Protein AF-A0A4P9VYY6-F1 (afdb_monomer_lite)

Foldseek 3Di:
DVVVVVVVVVVVVVVVVVVPDDDDDDDDDDPDDVVVVVVVQQVPQDDPFFGADDPVCCVVVVNDGTDGDPDDDDDPPDPDDDDDDDDDDDDPDPVVPPVPPDD

InterPro domains:
  IPR002317 Serine-tRNA ligase, type1 [PTHR11778] (17-72)
  IPR045864 Class II Aminoacyl-tRNA synthetase/Biotinyl protein ligase (BPL) and lipoyl protein ligase (LPL) [G3DSA:3.30.930.10] (14-78)
  IPR045864 Class II Aminoacyl-tRNA synthetase/Biotinyl protein ligase (BPL) and lipoyl protein ligase (LPL) [SSF55681] (17-63)

Sequence (103 aa):
MHEEMLGTAQEFYESLNDQTKKYAHCLNCTLTATERTICCILENYQTETGVVVPEVLRPYMGGKDFFPFVKELPVTKSTGGAKKGKATKGAEEVTKGVEKLAV

Organism: NCBI:txid388810

Radius of gyration: 32.15 Å; chains: 1; bounding box: 57×34×94 Å

Secondary structure (DSSP, 8-state):
-HHHHHHHHHHHHHHHHHTS-PPPPP----S--HHHHHHHHHHHSB-SSEEEPPGGGGGGTTT--EEE--SPPP----S------------SSGGGSGGG---

pLDDT: mean 72.05, std 24.75, range [26.67, 97.44]

Structure (mmCIF, N/CA/C/O backbone):
data_AF-A0A4P9VYY6-F1
#
_entry.id   AF-A0A4P9VYY6-F1
#
loop_
_atom_site.group_PDB
_atom_site.id
_atom_site.type_symbol
_atom_site.label_atom_id
_atom_site.label_alt_id
_atom_site.label_comp_id
_atom_site.label_asym_id
_atom_site.label_entity_id
_atom_site.label_seq_id
_atom_site.pdbx_PDB_ins_code
_atom_site.Cartn_x
_atom_site.Cartn_y
_atom_site.Cartn_z
_atom_site.occupancy
_atom_site.B_iso_or_equiv
_atom_site.auth_seq_id
_atom_site.auth_comp_id
_atom_site.auth_asym_id
_atom_site.auth_atom_id
_atom_site.pdbx_PDB_model_num
ATOM 1 N N . MET A 1 1 ? 33.849 13.919 -61.790 1.00 54.97 1 MET A N 1
ATOM 2 C CA . MET A 1 1 ? 34.398 12.569 -61.534 1.00 54.97 1 MET A CA 1
ATOM 3 C C . MET A 1 1 ? 34.994 12.407 -60.130 1.00 54.97 1 MET A C 1
ATOM 5 O O . MET A 1 1 ? 34.746 11.377 -59.528 1.00 54.97 1 MET A O 1
ATOM 9 N N . HIS A 1 2 ? 35.730 13.382 -59.567 1.00 53.44 2 HIS A N 1
ATOM 10 C CA . HIS A 1 2 ? 36.271 13.267 -58.193 1.00 53.44 2 HIS A CA 1
ATOM 11 C C . HIS A 1 2 ? 35.235 13.562 -57.078 1.00 53.44 2 HIS A C 1
ATOM 13 O O . HIS A 1 2 ? 35.364 13.037 -55.977 1.00 53.44 2 HIS A O 1
ATOM 19 N N . GLU A 1 3 ? 34.195 14.358 -57.363 1.00 54.78 3 GLU A N 1
ATOM 20 C CA . GLU A 1 3 ? 33.094 14.668 -56.423 1.00 54.78 3 GLU A CA 1
ATOM 21 C C . GLU A 1 3 ? 32.056 13.538 -56.286 1.00 54.78 3 GLU A C 1
ATOM 23 O O . GLU A 1 3 ? 31.584 13.277 -55.184 1.00 54.78 3 GLU A O 1
ATOM 28 N N . GLU A 1 4 ? 31.747 12.804 -57.363 1.00 56.75 4 GLU A N 1
ATOM 29 C CA . GLU A 1 4 ? 30.800 11.669 -57.325 1.00 56.75 4 GLU A CA 1
ATOM 30 C C . GLU A 1 4 ? 31.326 10.495 -56.481 1.00 56.75 4 GLU A C 1
ATOM 32 O O . GLU A 1 4 ? 30.548 9.762 -55.869 1.00 56.75 4 GLU A O 1
ATOM 37 N N . MET A 1 5 ? 32.653 10.331 -56.394 1.00 58.09 5 MET A N 1
ATOM 38 C CA . MET A 1 5 ? 33.264 9.279 -55.575 1.00 58.09 5 MET A CA 1
ATOM 39 C C . MET A 1 5 ? 33.214 9.607 -54.071 1.00 58.09 5 MET A C 1
ATOM 41 O O . MET A 1 5 ? 33.128 8.702 -53.246 1.00 58.09 5 MET A O 1
ATOM 45 N N . LEU A 1 6 ? 33.227 10.896 -53.706 1.00 59.69 6 LEU A N 1
ATOM 46 C CA . LEU A 1 6 ? 33.093 11.339 -52.313 1.00 59.69 6 LEU A CA 1
ATOM 47 C C . LEU A 1 6 ? 31.637 11.263 -51.835 1.00 59.69 6 LEU A C 1
ATOM 49 O O . LEU A 1 6 ? 31.401 10.825 -50.712 1.00 59.69 6 LEU A O 1
ATOM 53 N N . GLY A 1 7 ? 30.669 11.603 -52.696 1.00 62.00 7 GLY A N 1
ATOM 54 C CA . GLY A 1 7 ? 29.242 11.438 -52.391 1.00 62.00 7 GLY A CA 1
ATOM 55 C C . GLY A 1 7 ? 28.860 9.975 -52.148 1.00 62.00 7 GLY A C 1
ATOM 56 O O . GLY A 1 7 ? 28.274 9.649 -51.120 1.00 62.00 7 GLY A O 1
ATOM 57 N N . THR A 1 8 ? 29.301 9.069 -53.026 1.00 68.56 8 THR A N 1
ATOM 58 C CA . THR A 1 8 ? 29.021 7.626 -52.897 1.00 68.56 8 THR A CA 1
ATOM 59 C C . THR A 1 8 ? 29.735 6.969 -51.712 1.00 68.56 8 THR A C 1
ATOM 61 O O . THR A 1 8 ? 29.175 6.073 -51.083 1.00 68.56 8 THR A O 1
ATOM 64 N N . ALA A 1 9 ? 30.945 7.417 -51.356 1.00 66.88 9 ALA A N 1
ATOM 65 C CA . ALA A 1 9 ? 31.646 6.940 -50.162 1.00 66.88 9 ALA A CA 1
ATOM 66 C C . ALA A 1 9 ? 30.950 7.375 -48.862 1.00 66.88 9 ALA A C 1
ATOM 68 O O . ALA A 1 9 ? 30.908 6.601 -47.906 1.00 66.88 9 ALA A O 1
ATOM 69 N N . GLN A 1 10 ? 30.387 8.585 -48.832 1.00 66.31 10 GLN A N 1
ATOM 70 C CA . GLN A 1 10 ? 29.685 9.114 -47.666 1.00 66.31 10 GLN A CA 1
ATOM 71 C C . GLN A 1 10 ? 28.321 8.438 -47.459 1.00 66.31 10 GLN A C 1
ATOM 73 O O . GLN A 1 10 ? 28.045 7.958 -46.360 1.00 66.31 10 GLN A O 1
ATOM 78 N N . GLU A 1 11 ? 27.541 8.271 -48.531 1.00 66.38 11 GLU A N 1
ATOM 79 C CA . GLU A 1 11 ? 26.273 7.523 -48.516 1.00 66.38 11 GLU A CA 1
ATOM 80 C C . GLU A 1 11 ? 26.482 6.047 -48.126 1.00 66.38 11 GLU A C 1
ATOM 82 O O . GLU A 1 11 ? 25.705 5.466 -47.363 1.00 66.38 11 GLU A O 1
ATOM 87 N N . PHE A 1 12 ? 27.575 5.432 -48.592 1.00 65.88 12 PHE A N 1
ATOM 88 C CA . PHE A 1 12 ? 27.953 4.073 -48.206 1.00 65.88 12 PHE A CA 1
ATOM 89 C C . PHE A 1 12 ? 28.322 3.979 -46.715 1.00 65.88 12 PHE A C 1
ATOM 91 O O . PHE A 1 12 ? 27.887 3.040 -46.043 1.00 65.88 12 PHE A O 1
ATOM 98 N N . TYR A 1 13 ? 29.055 4.962 -46.175 1.00 62.91 13 TYR A N 1
ATOM 99 C CA . TYR A 1 13 ? 29.426 5.032 -44.754 1.00 62.91 13 TYR A CA 1
ATOM 100 C C . TYR A 1 13 ? 28.203 5.237 -43.839 1.00 62.91 13 TYR A C 1
ATOM 102 O O . TYR A 1 13 ? 28.119 4.638 -42.767 1.00 62.91 13 TYR A O 1
ATOM 110 N N . GLU A 1 14 ? 27.207 6.008 -44.280 1.00 66.94 14 GLU A N 1
ATOM 111 C CA . GLU A 1 14 ? 25.915 6.151 -43.593 1.00 66.94 14 GLU A CA 1
ATOM 112 C C . GLU A 1 14 ? 25.078 4.862 -43.648 1.00 66.94 14 GLU A C 1
ATOM 114 O O . GLU A 1 14 ? 24.484 4.477 -42.638 1.00 66.94 14 GLU A O 1
ATOM 119 N N . SER A 1 15 ? 25.116 4.120 -44.763 1.00 65.19 15 SER A N 1
ATOM 120 C CA . SER A 1 15 ? 24.454 2.808 -44.873 1.00 65.19 15 SER A CA 1
ATOM 121 C C . SER A 1 15 ? 25.078 1.737 -43.963 1.00 65.19 15 SER A C 1
AT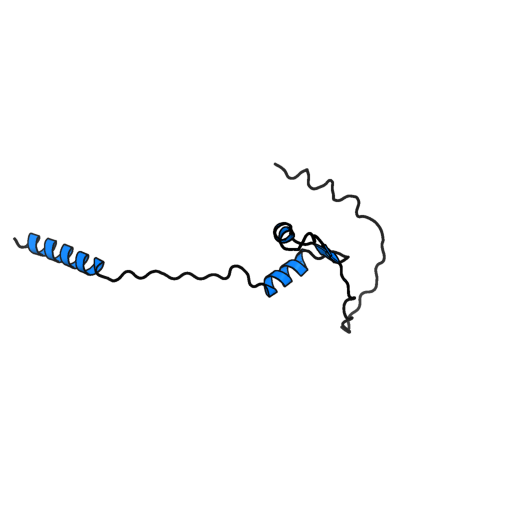OM 123 O O . SER A 1 15 ? 24.369 0.895 -43.409 1.00 65.19 15 SER A O 1
ATOM 125 N N . LEU A 1 16 ? 26.399 1.795 -43.745 1.00 64.00 16 LEU A N 1
ATOM 126 C CA . LEU A 1 16 ? 27.111 0.936 -42.793 1.00 64.00 16 LEU A CA 1
ATOM 127 C C . LEU A 1 16 ? 26.770 1.292 -41.340 1.00 64.00 16 LEU A C 1
ATOM 129 O O . LEU A 1 16 ? 26.698 0.404 -40.490 1.00 64.00 16 LEU A O 1
ATOM 133 N N . ASN A 1 17 ? 26.503 2.568 -41.051 1.00 60.47 17 ASN A N 1
ATOM 134 C CA . ASN A 1 17 ? 26.033 2.993 -39.735 1.00 60.47 17 ASN A CA 1
ATOM 135 C C . ASN A 1 17 ? 24.591 2.543 -39.455 1.00 60.47 17 ASN A C 1
ATOM 137 O O . ASN A 1 17 ? 24.275 2.237 -38.305 1.00 60.47 17 ASN A O 1
ATOM 141 N N . ASP A 1 18 ? 23.730 2.418 -40.469 1.00 61.34 18 ASP A N 1
ATOM 142 C CA . ASP A 1 18 ? 22.373 1.868 -40.297 1.00 61.34 18 ASP A CA 1
ATOM 143 C C . ASP A 1 18 ? 22.354 0.326 -40.188 1.00 61.34 18 ASP A C 1
ATOM 145 O O . ASP A 1 18 ? 21.385 -0.262 -39.707 1.00 61.34 18 ASP A O 1
ATOM 149 N N . GLN A 1 19 ? 23.466 -0.342 -40.528 1.00 61.91 19 GLN A N 1
ATOM 150 C CA . GLN A 1 19 ? 23.704 -1.769 -40.248 1.00 61.91 19 GLN A CA 1
ATOM 151 C C . GLN A 1 19 ? 24.090 -2.039 -38.778 1.00 61.91 19 GLN A C 1
ATOM 153 O O . GLN A 1 19 ? 24.257 -3.198 -38.381 1.00 61.91 19 GLN A O 1
ATOM 158 N N . THR A 1 20 ? 24.226 -1.004 -37.938 1.00 71.25 20 THR A N 1
ATOM 159 C CA . THR A 1 20 ? 24.429 -1.202 -36.499 1.00 71.25 20 THR A CA 1
ATOM 160 C C . THR A 1 20 ? 23.160 -1.780 -35.873 1.00 71.25 20 THR A C 1
ATOM 162 O O . THR A 1 20 ? 22.076 -1.202 -35.930 1.00 71.25 20 THR A O 1
ATOM 165 N N . LYS A 1 21 ? 23.278 -2.975 -35.283 1.00 79.31 21 LYS A N 1
ATOM 166 C CA . LYS A 1 21 ? 22.159 -3.654 -34.617 1.00 79.31 21 LYS A CA 1
ATOM 167 C C . LYS A 1 21 ? 21.586 -2.738 -33.532 1.00 79.31 21 LYS A C 1
ATOM 169 O O . LYS A 1 21 ? 22.239 -2.489 -32.522 1.00 79.31 21 LYS A O 1
ATOM 174 N N . LYS A 1 22 ? 20.364 -2.248 -33.744 1.00 81.25 22 LYS A N 1
ATOM 175 C CA . LYS A 1 22 ? 19.628 -1.438 -32.768 1.00 81.25 22 LYS A CA 1
ATOM 176 C C . LYS A 1 22 ? 19.069 -2.376 -31.698 1.00 81.25 22 LYS A C 1
ATOM 178 O O . LYS A 1 22 ? 18.288 -3.274 -32.007 1.00 81.25 22 LYS A O 1
ATOM 183 N N . TYR A 1 23 ? 19.492 -2.188 -30.451 1.00 84.56 23 TYR A N 1
ATOM 184 C CA . TYR A 1 23 ? 18.997 -2.952 -29.305 1.00 84.56 23 TYR A CA 1
ATOM 185 C C . TYR A 1 23 ? 17.951 -2.144 -28.544 1.00 84.56 23 TYR A C 1
ATOM 187 O O . TYR A 1 23 ? 18.049 -0.922 -28.443 1.00 84.56 23 TYR A O 1
ATOM 195 N N . ALA A 1 24 ? 16.951 -2.832 -27.996 1.00 90.06 24 ALA A N 1
ATOM 196 C CA . ALA A 1 24 ? 15.964 -2.194 -27.140 1.00 90.06 24 ALA A CA 1
ATOM 197 C C . ALA A 1 24 ? 16.611 -1.713 -25.833 1.00 90.06 24 ALA A C 1
ATOM 199 O O . ALA A 1 24 ? 17.410 -2.426 -25.221 1.00 90.06 24 ALA A O 1
ATOM 200 N N . HIS A 1 25 ? 16.222 -0.522 -25.382 1.00 90.19 25 HIS A N 1
ATOM 201 C CA . HIS A 1 25 ? 16.508 -0.076 -24.025 1.00 90.19 25 HIS A CA 1
ATOM 202 C C . HIS A 1 25 ? 15.523 -0.744 -23.064 1.00 90.19 25 HIS A C 1
ATOM 204 O O . HIS A 1 25 ? 14.309 -0.652 -23.246 1.00 90.19 25 HIS A O 1
ATOM 210 N N . CYS A 1 26 ? 16.039 -1.414 -22.037 1.00 92.94 26 CYS A N 1
ATOM 211 C CA . CYS A 1 26 ? 15.216 -2.015 -20.993 1.00 92.94 26 CYS A CA 1
ATOM 212 C C . CYS A 1 26 ? 14.945 -0.985 -19.891 1.00 92.94 26 CYS A C 1
ATOM 214 O O . CYS A 1 26 ? 15.885 -0.419 -19.336 1.00 92.94 26 CYS A O 1
ATOM 216 N N . LEU A 1 27 ? 13.672 -0.774 -19.551 1.00 94.12 27 LEU A N 1
ATOM 217 C CA . LEU A 1 27 ? 13.250 0.024 -18.400 1.00 94.12 27 LEU A CA 1
ATOM 218 C C . LEU A 1 27 ? 12.631 -0.896 -17.345 1.00 94.12 27 LEU A C 1
ATOM 220 O O . LEU A 1 27 ? 11.878 -1.810 -17.679 1.00 94.12 27 LEU A O 1
ATOM 224 N N . ASN A 1 28 ? 12.910 -0.630 -16.071 1.00 95.88 28 ASN A N 1
ATOM 225 C CA . ASN A 1 28 ? 12.310 -1.331 -14.940 1.00 95.88 28 ASN A CA 1
ATOM 226 C C . ASN A 1 28 ? 11.894 -0.336 -13.850 1.00 95.88 28 ASN A C 1
ATOM 228 O O . ASN A 1 28 ? 12.599 0.631 -13.574 1.00 95.88 28 ASN A O 1
ATOM 232 N N . CYS A 1 29 ? 10.752 -0.592 -13.213 1.00 95.06 29 CYS A N 1
ATOM 233 C CA . CYS A 1 29 ? 10.265 0.158 -12.059 1.00 95.06 29 CYS A CA 1
ATOM 234 C C . CYS A 1 29 ? 9.416 -0.762 -11.171 1.00 95.06 29 CYS A C 1
ATOM 236 O O . CYS A 1 29 ? 8.682 -1.610 -11.679 1.00 95.06 29 CYS A O 1
ATOM 238 N N . THR A 1 30 ? 9.510 -0.595 -9.851 1.00 96.00 30 THR A N 1
ATOM 239 C CA . THR A 1 30 ? 8.656 -1.300 -8.889 1.00 96.00 30 THR A CA 1
ATOM 240 C C . THR A 1 30 ? 7.374 -0.505 -8.684 1.00 96.00 30 THR A C 1
ATOM 242 O O . THR A 1 30 ? 7.420 0.609 -8.175 1.00 96.00 30 THR A O 1
ATOM 245 N N . LEU A 1 31 ? 6.228 -1.090 -9.034 1.00 95.12 31 LEU A N 1
ATOM 246 C CA . LEU A 1 31 ? 4.922 -0.452 -8.843 1.00 95.12 31 LEU A CA 1
ATOM 247 C C . LEU A 1 31 ? 4.573 -0.280 -7.355 1.00 95.12 31 LEU A C 1
ATOM 249 O O . LEU A 1 31 ? 4.177 0.797 -6.924 1.00 95.12 31 LEU A O 1
ATOM 253 N N . THR A 1 32 ? 4.709 -1.348 -6.565 1.00 94.31 32 THR A N 1
ATOM 254 C CA . THR A 1 32 ? 4.466 -1.328 -5.118 1.00 94.31 32 THR A CA 1
ATOM 255 C C . THR A 1 32 ? 5.272 -2.425 -4.429 1.00 94.31 32 THR A C 1
ATOM 257 O O . THR A 1 32 ? 5.337 -3.555 -4.908 1.00 94.31 32 THR A O 1
ATOM 260 N N . ALA A 1 33 ? 5.899 -2.082 -3.305 1.00 96.94 33 ALA A N 1
ATOM 261 C CA . ALA A 1 33 ? 6.442 -3.053 -2.365 1.00 96.94 33 ALA A CA 1
ATOM 262 C C . ALA A 1 33 ? 5.386 -3.272 -1.279 1.00 96.94 33 ALA A C 1
ATOM 264 O O . ALA A 1 33 ? 5.166 -2.394 -0.442 1.00 96.94 33 ALA A O 1
ATOM 265 N N . THR A 1 34 ? 4.710 -4.417 -1.322 1.00 95.56 34 THR A N 1
ATOM 266 C CA . THR A 1 34 ? 3.464 -4.665 -0.587 1.00 95.56 34 THR A CA 1
ATOM 267 C C . THR A 1 34 ? 3.575 -4.402 0.909 1.00 95.56 34 THR A C 1
ATOM 269 O O . THR A 1 34 ? 2.726 -3.708 1.460 1.00 95.56 34 THR A O 1
ATOM 272 N N . GLU A 1 35 ? 4.633 -4.867 1.576 1.00 97.44 35 GLU A N 1
ATOM 273 C CA . GLU A 1 35 ? 4.792 -4.680 3.022 1.00 97.44 35 GLU A CA 1
ATOM 274 C C . GLU A 1 35 ? 4.990 -3.206 3.375 1.00 97.44 35 GLU A C 1
ATOM 276 O O . GLU A 1 35 ? 4.398 -2.698 4.325 1.00 97.44 35 GLU A O 1
ATOM 281 N N . ARG A 1 36 ? 5.787 -2.492 2.573 1.00 96.38 36 ARG A N 1
ATOM 282 C CA . ARG A 1 36 ? 6.058 -1.065 2.785 1.00 96.38 36 ARG A CA 1
ATOM 283 C C . ARG A 1 36 ? 4.810 -0.230 2.538 1.00 96.38 36 ARG A C 1
ATOM 285 O O . ARG A 1 36 ? 4.514 0.663 3.324 1.00 96.38 36 ARG A O 1
ATOM 292 N N . THR A 1 37 ? 4.062 -0.545 1.485 1.00 97.06 37 THR A N 1
ATOM 293 C CA . THR A 1 37 ? 2.794 0.119 1.182 1.00 97.06 37 THR A CA 1
ATOM 294 C C . THR A 1 37 ? 1.755 -0.143 2.272 1.00 97.06 37 THR A C 1
ATOM 296 O O . THR A 1 37 ? 1.046 0.785 2.649 1.00 97.06 37 THR A O 1
ATOM 299 N N . ILE A 1 38 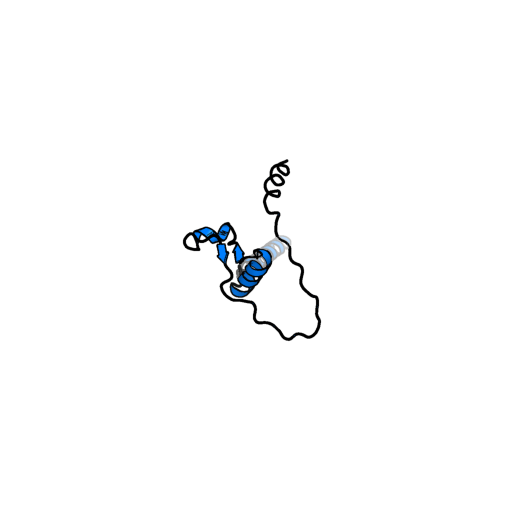? 1.708 -1.350 2.848 1.00 96.94 38 ILE A N 1
ATOM 300 C CA . ILE A 1 38 ? 0.836 -1.641 3.993 1.00 96.94 38 ILE A CA 1
ATOM 301 C C . ILE A 1 38 ? 1.212 -0.776 5.202 1.00 96.94 38 ILE A C 1
ATOM 303 O O . ILE A 1 38 ? 0.312 -0.187 5.792 1.00 96.94 38 ILE A O 1
ATOM 307 N N . CYS A 1 39 ? 2.498 -0.627 5.546 1.00 96.69 39 CYS A N 1
ATOM 308 C CA . CYS A 1 39 ? 2.912 0.275 6.632 1.00 96.69 39 CYS A CA 1
ATOM 309 C C . CYS A 1 39 ? 2.400 1.705 6.410 1.00 96.69 39 CYS A C 1
ATOM 311 O O . CYS A 1 39 ? 1.785 2.282 7.302 1.00 96.69 39 CYS A O 1
ATOM 313 N N . CYS A 1 40 ? 2.566 2.241 5.197 1.00 96.75 40 CYS A N 1
ATOM 314 C CA . CYS A 1 40 ? 2.061 3.571 4.861 1.00 96.75 40 CYS A CA 1
ATOM 315 C C . CYS A 1 40 ? 0.534 3.666 4.994 1.00 96.75 40 CYS A C 1
ATOM 317 O O . CYS A 1 40 ? 0.025 4.676 5.474 1.00 96.75 40 CYS A O 1
ATOM 319 N N . ILE A 1 41 ? -0.209 2.635 4.585 1.00 96.62 41 ILE A N 1
ATOM 320 C CA . ILE A 1 41 ? -1.669 2.611 4.738 1.00 96.62 41 ILE A CA 1
ATOM 321 C C . ILE A 1 41 ? -2.052 2.604 6.221 1.00 96.62 41 ILE A C 1
ATOM 323 O O . ILE A 1 41 ? -2.909 3.387 6.619 1.00 96.62 41 ILE A O 1
ATOM 327 N N . LEU A 1 42 ? -1.407 1.764 7.036 1.00 95.62 42 LEU A N 1
ATOM 328 C CA . LEU A 1 42 ? -1.689 1.669 8.469 1.00 95.62 42 LEU A CA 1
ATOM 329 C C . LEU A 1 42 ? -1.447 3.001 9.187 1.00 95.62 42 LEU A C 1
ATOM 331 O O . LEU A 1 42 ? -2.259 3.377 10.019 1.00 95.62 42 LEU A O 1
ATOM 335 N N . GLU A 1 43 ? -0.385 3.729 8.842 1.00 94.94 43 GLU A N 1
ATOM 336 C CA . GLU A 1 43 ? -0.075 5.030 9.451 1.00 94.94 43 GLU A CA 1
ATOM 337 C C . GLU A 1 43 ? -1.048 6.138 9.021 1.00 94.94 43 GLU A C 1
ATOM 339 O O . GLU A 1 43 ? -1.476 6.939 9.849 1.00 94.94 43 GLU A O 1
ATOM 344 N N . ASN A 1 44 ? -1.422 6.192 7.738 1.00 96.81 44 ASN A N 1
ATOM 345 C CA . ASN A 1 44 ? -2.237 7.292 7.203 1.00 96.81 44 ASN A CA 1
ATOM 346 C C . ASN A 1 44 ? -3.747 7.101 7.406 1.00 96.81 44 ASN A C 1
ATOM 348 O O . ASN A 1 44 ? -4.483 8.082 7.440 1.00 96.81 44 ASN A O 1
ATOM 352 N N . TYR A 1 45 ? -4.218 5.856 7.516 1.00 96.62 45 TYR A N 1
ATOM 353 C CA . TYR A 1 45 ? -5.644 5.532 7.647 1.00 96.62 45 TYR A CA 1
ATOM 354 C C . TYR A 1 45 ? -6.024 5.031 9.051 1.00 96.62 45 TYR A C 1
ATOM 356 O O . TYR A 1 45 ? -7.127 4.509 9.247 1.00 96.62 45 TYR A O 1
ATOM 364 N N . GLN A 1 46 ? -5.133 5.171 10.039 1.00 95.25 46 GLN A N 1
ATOM 365 C CA . GLN A 1 46 ? -5.436 4.879 11.439 1.00 95.25 46 GLN A CA 1
ATOM 366 C C . GLN A 1 46 ? -6.440 5.884 12.022 1.00 95.25 46 GLN A C 1
ATOM 368 O O . GLN A 1 46 ? -6.381 7.088 11.798 1.00 95.25 46 GLN A O 1
ATOM 373 N N . THR A 1 47 ? -7.346 5.358 12.836 1.00 94.00 47 THR A N 1
ATOM 374 C CA . THR A 1 47 ? -8.334 6.075 13.646 1.00 94.00 47 THR A CA 1
ATOM 375 C C . THR A 1 47 ? -8.188 5.652 15.111 1.00 94.00 47 THR A C 1
ATOM 377 O O . THR A 1 47 ? -7.383 4.778 15.436 1.00 94.00 47 THR A O 1
ATOM 380 N N . GLU A 1 48 ? -8.977 6.234 16.015 1.00 92.62 48 GLU A N 1
ATOM 381 C CA . GLU A 1 48 ? -8.944 5.877 17.443 1.00 92.62 48 GLU A CA 1
ATOM 382 C C . GLU A 1 48 ? -9.305 4.406 17.709 1.00 92.62 48 GLU A C 1
ATOM 384 O O . GLU A 1 48 ? -8.812 3.807 18.662 1.00 92.62 48 GLU A O 1
ATOM 389 N N . THR A 1 49 ? -10.156 3.812 16.870 1.00 92.31 49 THR A N 1
ATOM 390 C CA . THR A 1 49 ? -10.737 2.478 17.096 1.00 92.31 49 THR A CA 1
ATOM 391 C C . THR A 1 49 ? -10.230 1.408 16.126 1.00 92.31 49 THR A C 1
ATOM 393 O O . THR A 1 49 ? -10.516 0.224 16.315 1.00 92.31 49 THR A O 1
ATOM 396 N N . GLY A 1 50 ? -9.471 1.785 15.094 1.00 94.69 50 GLY A N 1
ATOM 397 C CA . GLY A 1 50 ? -9.017 0.865 14.051 1.00 94.69 50 GLY A CA 1
ATOM 398 C C . GLY A 1 50 ? -8.415 1.566 12.837 1.00 94.69 50 GLY A C 1
ATOM 399 O O . GLY A 1 50 ? -7.971 2.705 12.930 1.00 94.69 50 GLY A O 1
ATOM 400 N N . VAL A 1 51 ? -8.422 0.903 11.683 1.00 96.81 51 VAL A N 1
ATOM 401 C CA . VAL A 1 51 ? -7.889 1.408 10.410 1.00 96.81 51 VAL A CA 1
ATOM 402 C C . VAL A 1 51 ? -8.973 1.364 9.336 1.00 96.81 51 VAL A C 1
ATOM 404 O O . VAL A 1 51 ? -9.610 0.331 9.125 1.00 96.81 51 VAL A O 1
ATOM 407 N N . VAL A 1 52 ? -9.171 2.478 8.634 1.00 96.94 52 VAL A N 1
ATOM 408 C CA . VAL A 1 52 ? -10.108 2.573 7.505 1.00 96.94 52 VAL A CA 1
ATOM 409 C C . VAL A 1 52 ? -9.461 1.994 6.245 1.00 96.94 52 VAL A C 1
ATOM 411 O O . VAL A 1 52 ? -8.299 2.260 5.949 1.00 96.94 52 VAL A O 1
ATOM 414 N N . VAL A 1 53 ? -10.207 1.217 5.462 1.00 96.56 53 VAL A N 1
ATOM 415 C CA . VAL A 1 53 ? -9.727 0.697 4.175 1.00 96.56 53 VAL A CA 1
ATOM 416 C C . VAL A 1 53 ? -9.803 1.801 3.109 1.00 96.56 53 VAL A C 1
ATOM 418 O O . VAL A 1 53 ? -10.896 2.348 2.891 1.00 96.56 53 VAL A O 1
ATOM 421 N N . PRO A 1 54 ? -8.697 2.097 2.391 1.00 95.50 54 PRO A N 1
ATOM 422 C CA . PRO A 1 54 ? -8.706 3.031 1.267 1.00 95.50 54 PRO A CA 1
ATOM 423 C C . PRO A 1 54 ? -9.747 2.641 0.216 1.00 95.50 54 PRO A C 1
ATOM 425 O O . PRO A 1 54 ? -9.869 1.465 -0.127 1.00 95.50 54 PRO A O 1
ATOM 428 N N . GLU A 1 55 ? -10.475 3.618 -0.328 1.00 95.06 55 GLU A N 1
ATOM 429 C CA . GLU A 1 55 ? -11.623 3.383 -1.221 1.00 95.06 55 GLU A CA 1
ATOM 430 C C . GLU A 1 55 ? -11.285 2.474 -2.406 1.00 95.06 55 GLU A C 1
ATOM 432 O O . GLU A 1 55 ? -12.016 1.528 -2.695 1.00 95.06 55 GLU A O 1
ATOM 437 N N . VAL A 1 56 ? -10.116 2.693 -3.012 1.00 95.12 56 VAL A N 1
ATOM 438 C CA . VAL A 1 56 ? -9.603 1.910 -4.146 1.00 95.12 56 VAL A CA 1
ATOM 439 C C . VAL A 1 56 ? -9.346 0.434 -3.822 1.00 95.12 56 VAL A C 1
ATOM 441 O O . VAL A 1 56 ? -9.345 -0.400 -4.725 1.00 95.12 56 VAL A O 1
ATOM 444 N N . LEU A 1 57 ? -9.137 0.090 -2.548 1.00 94.88 57 LEU A N 1
ATOM 445 C CA . LEU A 1 57 ? -8.845 -1.276 -2.112 1.00 94.88 57 LEU A CA 1
ATOM 446 C C . LEU A 1 57 ? -10.100 -2.040 -1.669 1.00 94.88 57 LEU A C 1
ATOM 448 O O . LEU A 1 57 ? -10.080 -3.269 -1.666 1.00 94.88 57 LEU A O 1
ATOM 452 N N . ARG A 1 58 ? -11.205 -1.355 -1.343 1.00 94.38 58 ARG A N 1
ATOM 45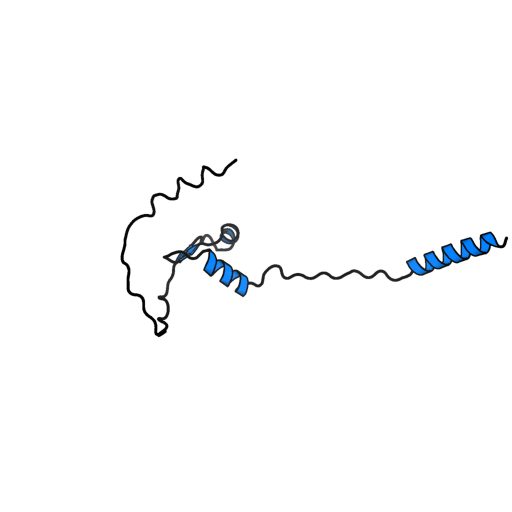3 C CA . ARG A 1 58 ? -12.443 -1.970 -0.815 1.00 94.38 58 ARG A CA 1
ATOM 454 C C . ARG A 1 58 ? -13.023 -3.102 -1.680 1.00 94.38 58 ARG A C 1
ATOM 456 O O . ARG A 1 58 ? -13.420 -4.112 -1.093 1.00 94.38 58 ARG A O 1
ATOM 463 N N . PRO A 1 59 ? -13.028 -3.032 -3.031 1.00 95.50 59 PRO A N 1
ATOM 464 C CA . PRO A 1 59 ? -13.519 -4.133 -3.869 1.00 95.50 59 PRO A CA 1
ATOM 465 C C . PRO A 1 59 ? -12.758 -5.450 -3.661 1.00 95.50 59 PRO A C 1
ATOM 467 O O . PRO A 1 59 ? -13.316 -6.527 -3.855 1.00 95.50 59 PRO A O 1
ATOM 470 N N . TYR A 1 60 ? -11.502 -5.371 -3.218 1.00 95.00 60 TYR A N 1
ATOM 471 C CA . TYR A 1 60 ? -10.627 -6.522 -2.997 1.00 95.00 60 TYR A CA 1
ATOM 472 C C . TYR A 1 60 ? -10.664 -7.045 -1.552 1.00 95.00 60 TYR A C 1
ATOM 474 O O . TYR A 1 60 ? -10.071 -8.080 -1.263 1.00 95.00 60 TYR A O 1
ATOM 482 N N . MET A 1 61 ? -11.373 -6.368 -0.640 1.00 93.81 61 MET A N 1
ATOM 483 C CA . MET A 1 61 ? -11.409 -6.700 0.794 1.00 93.81 61 MET A CA 1
ATOM 484 C C . MET A 1 61 ? -12.641 -7.517 1.213 1.00 93.81 61 MET A C 1
ATOM 486 O O . MET A 1 61 ? -12.908 -7.677 2.406 1.00 93.81 61 MET A O 1
ATOM 490 N N . GLY A 1 62 ? -13.407 -8.046 0.250 1.00 91.19 62 GLY A N 1
ATOM 491 C CA . GLY A 1 62 ? -14.568 -8.901 0.524 1.00 91.19 62 GLY A CA 1
ATOM 492 C C . GLY A 1 62 ? -15.702 -8.172 1.250 1.00 91.19 62 GLY A C 1
ATOM 493 O O . GLY A 1 62 ? -16.310 -8.735 2.157 1.00 91.19 62 GLY A O 1
ATOM 494 N N . GLY A 1 63 ? -15.943 -6.907 0.891 1.00 88.19 63 GLY A N 1
ATOM 495 C CA . GLY A 1 63 ? -16.996 -6.075 1.485 1.00 88.19 63 GLY A CA 1
ATOM 496 C C . GLY A 1 63 ? -16.624 -5.410 2.814 1.00 88.19 63 GLY A C 1
ATOM 497 O O . GLY A 1 63 ? -17.493 -4.826 3.451 1.00 88.19 63 GLY A O 1
ATOM 498 N N . LYS A 1 64 ? -15.356 -5.485 3.240 1.00 91.38 64 LYS A N 1
ATOM 499 C CA . LYS A 1 64 ? -14.862 -4.808 4.448 1.00 91.38 64 LYS A CA 1
ATOM 500 C C . LYS A 1 64 ? -14.316 -3.425 4.114 1.00 91.38 64 LYS A C 1
ATOM 502 O O . LYS A 1 64 ? -13.485 -3.273 3.220 1.00 91.38 64 LYS A O 1
ATOM 507 N N . ASP A 1 65 ? -14.747 -2.438 4.881 1.00 94.38 65 ASP A N 1
ATOM 508 C CA . ASP A 1 65 ? -14.348 -1.034 4.786 1.00 94.38 65 ASP A CA 1
ATOM 509 C C . ASP A 1 65 ? -13.582 -0.540 6.026 1.00 94.38 65 ASP A C 1
ATOM 511 O O . ASP A 1 65 ? -12.920 0.498 5.960 1.00 94.38 65 ASP A O 1
ATOM 515 N N . PHE A 1 66 ? -13.605 -1.300 7.127 1.00 95.56 66 PHE A N 1
ATOM 516 C CA . PHE A 1 66 ? -12.959 -0.943 8.387 1.00 95.56 66 PHE A CA 1
ATOM 517 C C . PHE A 1 66 ? -12.354 -2.151 9.120 1.00 95.56 66 PHE A C 1
ATOM 519 O O . PHE A 1 66 ? -12.967 -3.217 9.218 1.00 95.56 66 PHE A O 1
ATOM 526 N N . PHE A 1 67 ? -11.158 -1.967 9.686 1.00 94.94 67 PHE A N 1
ATOM 527 C CA . PHE A 1 67 ? -10.455 -2.954 10.507 1.00 94.94 67 PHE A CA 1
ATOM 528 C C . PHE A 1 67 ? -10.320 -2.468 11.959 1.00 94.94 67 PHE A C 1
ATOM 530 O O . PHE A 1 67 ? -9.476 -1.613 12.223 1.00 94.94 67 PHE A O 1
ATOM 537 N N . PRO A 1 68 ? -11.091 -3.004 12.923 1.00 95.06 68 PRO A N 1
ATOM 538 C CA . PRO A 1 68 ? -10.989 -2.598 14.325 1.00 95.06 68 PRO A CA 1
ATOM 539 C C . PRO A 1 68 ? -9.711 -3.126 14.992 1.00 95.06 68 PRO A C 1
ATOM 541 O O . PRO A 1 68 ? -9.220 -4.210 14.657 1.00 95.06 68 PRO A O 1
ATOM 544 N N . PHE A 1 69 ? -9.197 -2.403 15.990 1.00 95.31 69 PHE A N 1
ATOM 545 C CA . PHE A 1 69 ? -8.113 -2.911 16.829 1.00 95.31 69 PHE A CA 1
ATOM 546 C C . PHE A 1 69 ? -8.616 -4.031 17.744 1.00 95.31 69 PHE A C 1
ATOM 548 O O . PHE A 1 69 ? -9.525 -3.849 18.547 1.00 95.31 69 PHE A O 1
ATOM 555 N N . VAL A 1 70 ? -8.007 -5.212 17.618 1.00 94.31 70 VAL A N 1
ATOM 556 C CA . VAL A 1 70 ? -8.383 -6.424 18.373 1.00 94.31 70 VAL A CA 1
ATOM 557 C C . VAL A 1 70 ? -7.436 -6.741 19.531 1.00 94.31 70 VAL A C 1
ATOM 559 O O . VAL A 1 70 ? -7.685 -7.663 20.304 1.00 94.31 70 VAL A O 1
ATOM 562 N N . LYS A 1 71 ? -6.317 -6.022 19.630 1.00 91.00 71 LYS A N 1
ATOM 563 C CA . LYS A 1 71 ? -5.296 -6.208 20.661 1.00 91.00 71 LYS A CA 1
ATOM 564 C C . LYS A 1 71 ? -4.868 -4.852 21.188 1.00 91.00 71 LYS A C 1
ATOM 566 O O . LYS A 1 71 ? -4.677 -3.921 20.410 1.00 91.00 71 LYS A O 1
ATOM 571 N N . GLU A 1 72 ? -4.669 -4.794 22.496 1.00 87.50 72 GLU A N 1
ATOM 572 C CA . GLU A 1 72 ? -4.041 -3.652 23.145 1.00 87.50 72 GLU A CA 1
ATOM 573 C C . GLU A 1 72 ? -2.581 -3.536 22.709 1.00 87.50 72 GLU A C 1
ATOM 575 O O . GLU A 1 72 ? -1.898 -4.542 22.474 1.00 87.50 72 GLU A O 1
ATOM 580 N N . LEU A 1 73 ? -2.098 -2.297 22.624 1.00 85.44 73 LEU A N 1
ATOM 581 C CA . LEU A 1 73 ? -0.695 -2.046 22.339 1.00 85.44 73 LEU A CA 1
ATOM 582 C C . LEU A 1 73 ? 0.160 -2.670 23.453 1.00 85.44 73 LEU A C 1
ATOM 584 O O . LEU A 1 73 ? -0.107 -2.438 24.638 1.00 85.44 73 LEU A O 1
ATOM 588 N N . PRO A 1 74 ? 1.198 -3.452 23.113 1.00 84.00 74 PRO A N 1
ATOM 589 C CA . PRO A 1 74 ? 2.130 -3.939 24.113 1.00 84.00 74 PRO A CA 1
ATOM 590 C C . PRO A 1 74 ? 2.785 -2.729 24.779 1.00 84.00 74 PRO A C 1
ATOM 592 O O . PRO A 1 74 ? 3.427 -1.916 24.116 1.00 84.00 74 PRO A O 1
ATOM 595 N N . VAL A 1 75 ? 2.599 -2.590 26.093 1.00 75.44 75 VAL A N 1
ATOM 596 C CA . VAL A 1 75 ? 3.172 -1.476 26.851 1.00 75.44 75 VAL A CA 1
ATOM 597 C C . VAL A 1 75 ? 4.691 -1.581 26.779 1.00 75.44 75 VAL A C 1
ATOM 599 O O . VAL A 1 75 ? 5.308 -2.415 27.445 1.00 75.44 75 VAL A O 1
ATOM 602 N N . THR A 1 76 ? 5.316 -0.716 25.988 1.00 55.03 76 THR A N 1
ATOM 603 C CA . THR A 1 76 ? 6.754 -0.505 26.061 1.00 55.03 76 THR A CA 1
ATOM 604 C C . THR A 1 76 ? 7.048 0.144 27.408 1.00 55.03 76 THR A C 1
ATOM 606 O O . THR A 1 76 ? 6.608 1.261 27.679 1.00 55.03 76 THR A O 1
ATOM 609 N N . LYS A 1 77 ? 7.810 -0.531 28.279 1.00 49.22 77 LYS A N 1
ATOM 610 C CA . LYS A 1 77 ? 8.484 0.136 29.404 1.00 49.22 77 LYS A CA 1
ATOM 611 C C . LYS A 1 77 ? 9.586 1.041 28.841 1.00 49.22 77 LYS A C 1
ATOM 613 O O . LYS A 1 77 ? 10.765 0.737 28.955 1.00 49.22 77 LYS A O 1
ATOM 618 N N . SER A 1 78 ? 9.194 2.140 28.212 1.00 43.34 78 SER A N 1
ATOM 619 C CA . SER A 1 78 ? 10.056 3.279 27.931 1.00 43.34 78 SER A CA 1
ATOM 620 C C . SER A 1 78 ? 9.808 4.306 29.028 1.00 43.34 78 SER A C 1
ATOM 622 O O . SER A 1 78 ? 8.732 4.887 29.149 1.00 43.34 78 SER A O 1
ATOM 624 N N . THR A 1 79 ? 10.807 4.467 29.882 1.00 38.59 79 THR A N 1
ATOM 625 C CA . THR A 1 79 ? 10.945 5.568 30.832 1.00 38.59 79 THR A CA 1
ATOM 626 C C . THR A 1 79 ? 10.678 6.915 30.154 1.00 38.59 79 THR A C 1
ATOM 628 O O . THR A 1 79 ? 11.384 7.267 29.214 1.00 38.59 79 THR A O 1
ATOM 631 N N . GLY A 1 80 ? 9.699 7.672 30.655 1.00 34.94 80 GLY A N 1
ATOM 632 C CA . GLY A 1 80 ? 9.437 9.056 30.240 1.00 34.94 80 GLY A CA 1
ATOM 633 C C . GLY A 1 80 ? 7.945 9.339 30.108 1.00 34.94 80 GLY A C 1
ATOM 634 O O . GLY A 1 80 ? 7.352 9.102 29.065 1.00 34.94 80 GLY A O 1
ATOM 635 N N . GLY A 1 81 ? 7.319 9.772 31.202 1.00 32.25 81 GLY A N 1
ATOM 636 C CA . GLY A 1 81 ? 5.870 9.892 31.307 1.00 32.25 81 GLY A CA 1
ATOM 637 C C . GLY A 1 81 ? 5.252 11.115 30.629 1.00 32.25 81 GLY A C 1
ATOM 638 O O . GLY A 1 81 ? 5.846 12.183 30.571 1.00 32.25 81 GLY A O 1
ATOM 639 N N . ALA A 1 82 ? 3.977 10.969 30.276 1.00 33.22 82 ALA A N 1
ATOM 640 C CA . ALA A 1 82 ? 2.966 12.009 30.425 1.00 33.22 82 ALA A CA 1
ATOM 641 C C . ALA A 1 82 ? 1.611 11.333 30.693 1.00 33.22 82 ALA A C 1
ATOM 643 O O . ALA A 1 82 ? 1.179 10.427 29.984 1.00 33.22 82 ALA A O 1
ATOM 644 N N . LYS A 1 83 ? 0.979 11.730 31.798 1.00 35.47 83 LYS A N 1
ATOM 645 C CA . LYS A 1 83 ? -0.303 11.227 32.298 1.00 35.47 83 LYS A CA 1
ATOM 646 C C . LYS A 1 83 ? -1.474 11.683 31.412 1.00 35.47 83 LYS A C 1
ATOM 648 O O . LYS A 1 83 ? -1.624 12.870 31.169 1.00 35.47 83 LYS A O 1
ATOM 653 N N . LYS A 1 84 ? -2.346 10.723 31.086 1.00 31.14 84 LYS A N 1
ATOM 654 C CA . LYS A 1 84 ? -3.826 10.729 31.173 1.00 31.14 84 LYS A CA 1
ATOM 655 C C . LYS A 1 84 ? -4.564 12.065 30.932 1.00 31.14 84 LYS A C 1
ATOM 657 O O . LYS A 1 84 ? -4.617 12.907 31.823 1.00 31.14 84 LYS A O 1
ATOM 662 N N . GLY A 1 85 ? -5.312 12.135 29.828 1.00 26.67 85 GLY A N 1
ATOM 663 C CA . GLY A 1 85 ? -6.435 13.058 29.621 1.00 26.67 85 GLY A CA 1
ATOM 664 C C . GLY A 1 85 ? -7.686 12.298 29.164 1.00 26.67 85 GLY A C 1
ATOM 665 O O . GLY A 1 85 ? -7.634 11.525 28.219 1.00 26.67 85 GLY A O 1
ATOM 666 N N . LYS A 1 86 ? -8.792 12.483 29.886 1.00 27.58 86 LYS A N 1
ATOM 667 C CA . LYS A 1 86 ? -10.132 11.913 29.678 1.00 27.58 86 LYS A CA 1
ATOM 668 C C . LYS A 1 86 ? -11.024 13.004 29.071 1.00 27.58 86 LYS A C 1
ATOM 670 O O . LYS A 1 86 ? -11.171 14.023 29.733 1.00 27.58 86 LYS A O 1
ATOM 675 N N . ALA A 1 87 ? -11.650 12.771 27.915 1.00 29.42 87 ALA A N 1
ATOM 676 C CA . ALA A 1 87 ? -12.879 13.430 27.419 1.00 29.42 87 ALA A CA 1
ATOM 677 C C . ALA A 1 8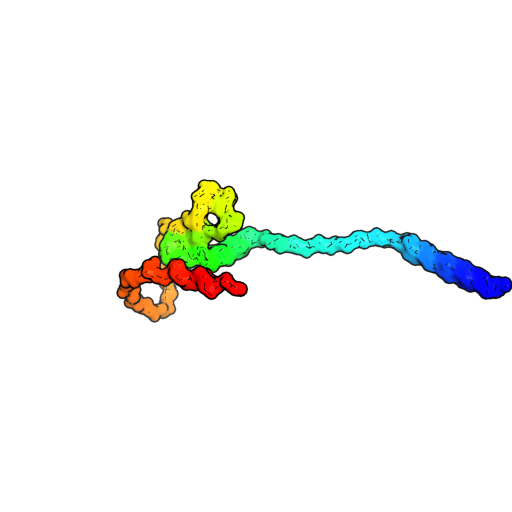7 ? -13.269 12.726 26.098 1.00 29.42 87 ALA A C 1
ATOM 679 O O . ALA A 1 87 ? -12.440 12.662 25.208 1.00 29.42 87 ALA A O 1
ATOM 680 N N . THR A 1 88 ? -14.347 11.950 25.945 1.00 26.92 88 THR A N 1
ATOM 681 C CA . THR A 1 88 ? -15.784 12.289 25.845 1.00 26.92 88 THR A CA 1
ATOM 682 C C . THR A 1 88 ? -16.137 13.523 25.003 1.00 26.92 88 THR A C 1
ATOM 684 O O . THR A 1 88 ? -15.912 14.639 25.459 1.00 26.92 88 THR A O 1
ATOM 687 N N . LYS A 1 89 ? -16.883 13.248 23.914 1.00 29.12 89 LYS A N 1
ATOM 688 C CA . LYS A 1 89 ? -17.773 14.097 23.084 1.00 29.12 89 LYS A CA 1
ATOM 689 C C . LYS A 1 89 ? -17.146 14.966 21.981 1.00 29.12 89 LYS A C 1
ATOM 691 O O . LYS A 1 89 ? -16.487 15.952 22.274 1.00 29.12 89 LYS A O 1
ATOM 696 N N . GLY A 1 90 ? -17.539 14.678 20.732 1.00 28.44 90 GLY A N 1
ATOM 697 C CA . GLY A 1 90 ? -17.535 15.648 19.628 1.00 28.44 90 GLY A CA 1
ATOM 698 C C . GLY A 1 90 ? -17.219 15.057 18.251 1.00 28.44 90 GLY A C 1
ATOM 699 O O . GLY A 1 90 ? -16.176 15.374 17.702 1.00 28.44 90 GLY A O 1
ATOM 700 N N . ALA A 1 91 ? -18.088 14.210 17.686 1.00 34.22 91 ALA A N 1
ATOM 701 C CA . ALA A 1 91 ? -17.942 13.715 16.304 1.00 34.22 91 ALA A CA 1
ATOM 702 C C . ALA A 1 91 ? -19.131 14.090 15.392 1.00 34.22 91 ALA A C 1
ATOM 704 O O . ALA A 1 91 ? -19.294 13.524 14.317 1.00 34.22 91 ALA A O 1
ATOM 705 N N . GLU A 1 92 ? -19.948 15.065 15.795 1.00 33.09 92 GLU A N 1
ATOM 706 C CA . GLU A 1 92 ? -21.070 15.579 14.999 1.00 33.09 92 GLU A CA 1
ATOM 707 C C . GLU A 1 92 ? -20.815 17.043 14.607 1.00 33.09 92 GLU A C 1
ATOM 709 O O . GLU A 1 92 ? -21.566 17.930 14.985 1.00 33.09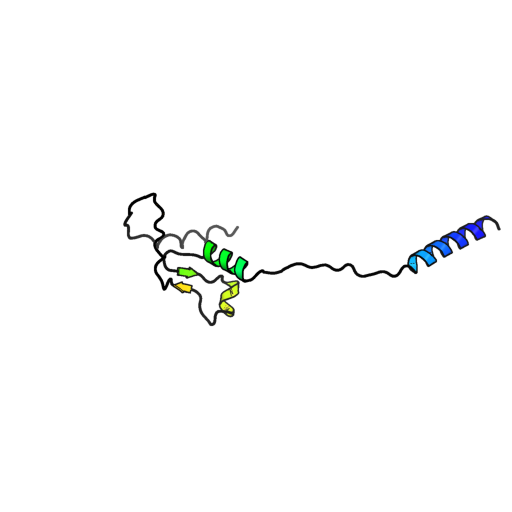 92 GLU A O 1
ATOM 714 N N . GLU A 1 93 ? -19.714 17.340 13.905 1.00 35.91 93 GLU A N 1
ATOM 715 C CA . GLU A 1 93 ? -19.580 18.664 13.257 1.00 35.91 93 GLU A CA 1
ATOM 716 C C . GLU A 1 93 ? -18.666 18.735 12.015 1.00 35.91 93 GLU A C 1
ATOM 718 O O . GLU A 1 93 ? -18.654 19.754 11.330 1.00 35.91 93 GLU A O 1
ATOM 723 N N . VAL A 1 94 ? -17.942 17.673 11.634 1.00 41.91 94 VAL A N 1
ATOM 724 C CA . VAL A 1 94 ? -16.989 17.752 10.498 1.00 41.91 94 VAL A CA 1
ATOM 725 C C . VAL A 1 94 ? -17.644 17.473 9.131 1.00 41.91 94 VAL A C 1
ATOM 727 O O . VAL A 1 94 ? -17.092 17.826 8.090 1.00 41.91 94 VAL A O 1
ATOM 730 N N . THR A 1 95 ? -18.871 16.944 9.088 1.00 40.97 95 THR A N 1
ATOM 731 C CA . THR A 1 95 ? -19.560 16.615 7.822 1.00 40.97 95 THR A CA 1
ATOM 732 C C . THR A 1 95 ? -20.097 17.823 7.046 1.00 40.97 95 THR A C 1
ATOM 734 O O . THR A 1 95 ? -20.497 17.659 5.899 1.00 40.97 95 THR A O 1
ATOM 737 N N . LYS A 1 96 ? -20.060 19.047 7.594 1.00 38.78 96 LYS A N 1
ATOM 738 C CA . LYS A 1 96 ? -20.477 20.268 6.867 1.00 38.78 96 LYS A CA 1
ATOM 739 C C . LYS A 1 96 ? -19.336 21.030 6.180 1.00 38.78 96 LYS A C 1
ATOM 741 O O . LYS A 1 96 ? -19.600 21.998 5.472 1.00 38.78 96 LYS A O 1
ATOM 746 N N . GLY A 1 97 ? -18.079 20.619 6.365 1.00 40.03 97 GLY A N 1
ATOM 747 C CA . GLY A 1 97 ? -16.918 21.350 5.837 1.00 40.03 97 GLY A CA 1
ATOM 748 C C . GLY A 1 97 ? -16.503 20.996 4.405 1.00 40.03 97 GLY A C 1
ATOM 749 O O . GLY A 1 97 ? -15.807 21.782 3.770 1.00 40.03 97 GLY A O 1
ATOM 750 N N . VAL A 1 98 ? -16.920 19.838 3.881 1.00 49.31 98 VAL A N 1
ATOM 751 C CA . VAL A 1 98 ? -16.400 19.310 2.603 1.00 49.31 98 VAL A CA 1
ATOM 752 C C . VAL A 1 98 ? -17.168 19.833 1.375 1.00 49.31 98 VAL A C 1
ATOM 754 O O . VAL A 1 98 ? -16.618 19.854 0.280 1.00 49.31 98 VAL A O 1
ATOM 757 N N . GLU A 1 99 ? -18.380 20.378 1.531 1.00 41.78 99 GLU A N 1
ATOM 758 C CA . GLU A 1 99 ? -19.167 20.916 0.400 1.00 41.78 99 GLU A CA 1
ATOM 759 C C . GLU A 1 99 ? -18.735 22.310 -0.095 1.00 41.78 99 GLU A C 1
ATOM 761 O O . GLU A 1 99 ? -19.278 22.801 -1.081 1.00 41.78 99 GLU A O 1
ATOM 766 N N . LYS A 1 100 ? -17.755 22.974 0.536 1.00 43.41 100 LYS A N 1
ATOM 767 C CA . LYS A 1 100 ? -17.302 24.317 0.109 1.00 43.41 100 LYS A CA 1
ATOM 768 C C . LYS A 1 100 ? -15.996 24.357 -0.680 1.00 43.41 100 L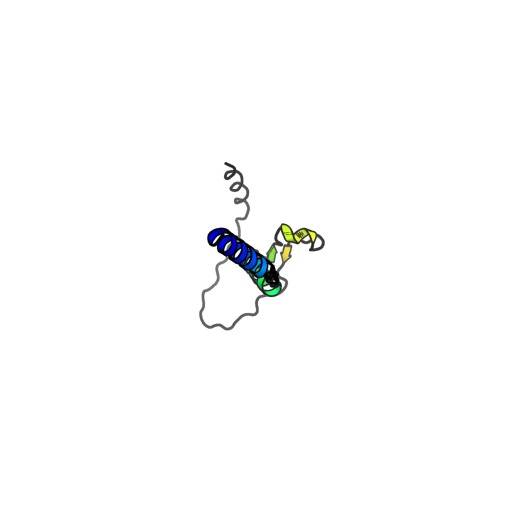YS A C 1
ATOM 770 O O . LYS A 1 100 ? -15.508 25.448 -0.959 1.00 43.41 100 LYS A O 1
ATOM 775 N N . LEU A 1 101 ? -15.461 23.211 -1.092 1.00 43.25 101 LEU A N 1
ATOM 776 C CA . LEU A 1 101 ? -14.270 23.153 -1.944 1.00 43.25 101 LEU A CA 1
ATOM 777 C C . LEU A 1 101 ? -14.554 22.457 -3.283 1.00 43.25 101 LEU A C 1
ATOM 779 O O . LEU A 1 101 ? -13.801 21.606 -3.737 1.00 43.25 101 LEU A O 1
ATOM 783 N N . ALA A 1 102 ? -15.668 22.828 -3.910 1.00 42.41 102 ALA A N 1
ATOM 784 C CA . ALA A 1 102 ? -15.886 22.634 -5.336 1.00 42.41 102 ALA A CA 1
ATOM 785 C C . ALA A 1 102 ? -16.037 24.020 -5.979 1.00 42.41 102 ALA A C 1
ATOM 787 O O . ALA A 1 102 ? -17.140 24.558 -6.072 1.00 42.41 102 ALA A O 1
ATOM 788 N N . VAL A 1 103 ? -14.899 24.609 -6.351 1.00 42.19 103 VAL A N 1
ATOM 789 C CA . VAL A 1 103 ? -14.773 25.631 -7.400 1.00 42.19 103 VAL A CA 1
ATOM 790 C C . VAL A 1 103 ? -13.602 25.215 -8.271 1.00 42.19 103 VAL A C 1
ATOM 792 O O . VAL A 1 103 ? -12.539 24.913 -7.682 1.00 42.19 103 VAL A O 1
#